Protein AF-A0A7Z1S9G0-F1 (afdb_monomer_lite)

pLDDT: mean 97.37, std 2.84, range [77.75, 98.81]

Organism: Staphylococcus haemolyticus (NCBI:txid1283)

Foldseek 3Di:
DQVPPAQFDPVLSVVLVVQLVVLL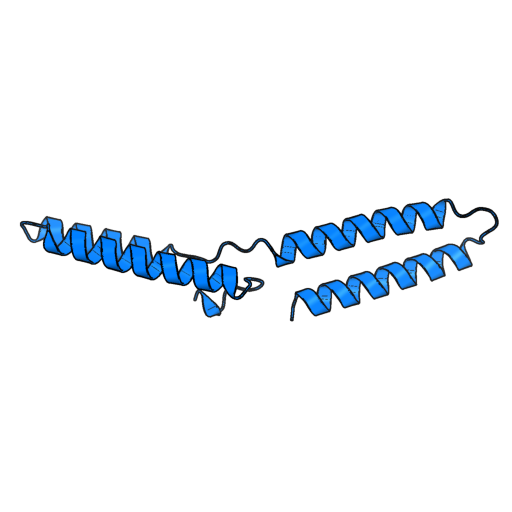VQLVVQLVPDPDDVSNVVSNVSSVVSNVPRYGDRDDLVVVLVVLVVVLVVVLVVLVVDPPDDPVRSVVVNVVSVVVSVVVNVVSRD

InterPro domains:
  IPR011439 Domain of unknown function DUF1542 [PF07564] (1-58)
  IPR011439 Domain of unknown function DUF1542 [PF07564] (60-110)

Secondary structure (DSSP, 8-state):
-GGG-TT--HHHHHHHHHHHHHHHHHHHHHHHH--SHHHHHHHHHHHHHHHHT------HHHHHHHHHHHHHHHHHHHHHT-TT--HHHHHHHHHHHHHHHHHHHHHHH-

Structure (mmCIF, N/CA/C/O backbone):
data_AF-A0A7Z1S9G0-F1
#
_entry.id   AF-A0A7Z1S9G0-F1
#
loop_
_atom_site.group_PDB
_atom_site.id
_atom_site.type_symbol
_atom_site.label_atom_id
_atom_site.label_alt_id
_atom_site.label_comp_id
_atom_site.label_asym_id
_atom_site.label_entity_id
_atom_site.label_seq_id
_atom_site.pdbx_PDB_ins_code
_atom_site.Cartn_x
_atom_site.Cartn_y
_atom_site.Cartn_z
_atom_site.occupancy
_atom_site.B_iso_or_equiv
_atom_site.auth_seq_id
_atom_site.auth_comp_id
_atom_site.auth_asym_id
_atom_site.auth_atom_id
_atom_site.pdbx_PDB_model_num
ATOM 1 N N . GLU A 1 1 ? -11.551 -8.245 9.022 1.00 83.25 1 GLU A N 1
ATOM 2 C CA . GLU A 1 1 ? -11.478 -7.398 7.810 1.00 83.25 1 GLU A CA 1
ATOM 3 C C . GLU A 1 1 ? -10.093 -6.795 7.596 1.00 83.25 1 GLU A C 1
ATOM 5 O O . GLU A 1 1 ? -9.553 -7.013 6.523 1.00 83.25 1 GLU A O 1
ATOM 10 N N . ILE A 1 2 ? -9.459 -6.169 8.602 1.00 94.12 2 ILE A N 1
ATOM 11 C CA . ILE A 1 2 ? -8.091 -5.606 8.484 1.00 94.12 2 ILE A CA 1
ATOM 12 C C . ILE A 1 2 ? -7.091 -6.562 7.802 1.00 94.12 2 ILE A C 1
ATOM 14 O O . ILE A 1 2 ? -6.431 -6.169 6.842 1.00 94.12 2 ILE A O 1
ATOM 18 N N . ASP A 1 3 ? -7.019 -7.826 8.233 1.00 93.44 3 ASP A N 1
ATOM 19 C CA . ASP A 1 3 ? -6.068 -8.807 7.679 1.00 93.44 3 ASP A CA 1
ATOM 20 C C . ASP A 1 3 ? -6.296 -9.149 6.205 1.00 93.44 3 ASP A C 1
ATOM 22 O O . ASP A 1 3 ? -5.355 -9.525 5.502 1.00 93.44 3 ASP A O 1
ATOM 26 N N . GLN A 1 4 ? -7.533 -8.981 5.741 1.00 93.88 4 GLN A N 1
ATOM 27 C CA . GLN A 1 4 ? -7.963 -9.266 4.377 1.00 93.88 4 GLN A CA 1
ATOM 28 C C . GLN A 1 4 ? -7.861 -8.043 3.462 1.00 93.88 4 GLN A C 1
ATOM 30 O O . GLN A 1 4 ? -8.222 -8.150 2.294 1.00 93.88 4 GLN A O 1
ATOM 35 N N . THR A 1 5 ? -7.375 -6.900 3.963 1.00 94.50 5 THR A N 1
ATOM 36 C CA . 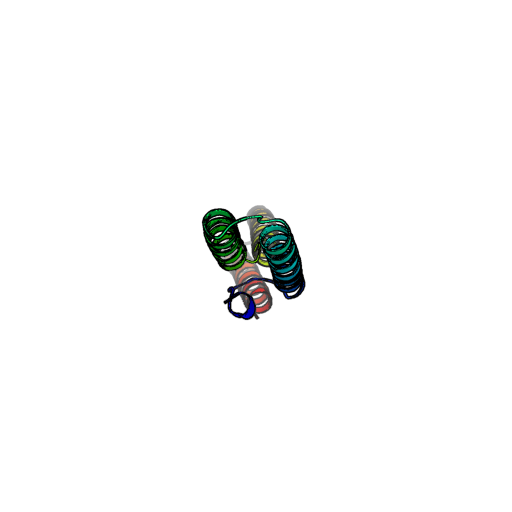THR A 1 5 ? -7.205 -5.689 3.152 1.00 94.50 5 THR A CA 1
ATOM 37 C C . THR A 1 5 ? -6.187 -5.966 2.044 1.00 94.50 5 THR A C 1
ATOM 39 O O . THR A 1 5 ? -5.010 -6.191 2.355 1.00 94.50 5 THR A O 1
ATOM 42 N N . PRO A 1 6 ? -6.607 -5.978 0.765 1.00 93.06 6 PRO A N 1
ATOM 43 C CA . PRO A 1 6 ? -5.706 -6.262 -0.342 1.00 93.06 6 PRO A CA 1
ATOM 44 C C . PRO A 1 6 ? -4.600 -5.215 -0.413 1.00 93.06 6 PRO A C 1
ATOM 46 O O . PRO A 1 6 ? -4.829 -4.043 -0.121 1.00 93.06 6 PRO A O 1
ATOM 49 N N . ASN A 1 7 ? -3.406 -5.642 -0.817 1.00 92.62 7 ASN A N 1
ATOM 50 C CA . ASN A 1 7 ? -2.224 -4.796 -1.007 1.00 92.62 7 ASN A CA 1
ATOM 51 C C . ASN A 1 7 ? -1.703 -4.054 0.239 1.00 92.62 7 ASN A C 1
ATOM 53 O O . ASN A 1 7 ? -0.663 -3.405 0.143 1.00 92.62 7 ASN A O 1
ATOM 57 N N . ALA A 1 8 ? -2.362 -4.168 1.395 1.00 96.00 8 ALA A N 1
ATOM 58 C CA . ALA A 1 8 ? -1.847 -3.632 2.646 1.00 96.00 8 ALA A CA 1
ATOM 59 C C . ALA A 1 8 ? -0.603 -4.417 3.077 1.00 96.00 8 ALA A C 1
ATOM 61 O O . ALA A 1 8 ? -0.636 -5.654 3.108 1.00 96.00 8 ALA A O 1
ATOM 62 N N . THR A 1 9 ? 0.468 -3.716 3.443 1.00 95.81 9 THR A N 1
ATOM 63 C CA . THR A 1 9 ? 1.628 -4.362 4.074 1.00 95.81 9 THR A CA 1
ATOM 64 C C . THR A 1 9 ? 1.308 -4.772 5.507 1.00 95.81 9 THR A C 1
ATOM 66 O O . THR A 1 9 ? 0.324 -4.323 6.105 1.00 95.81 9 THR A O 1
ATOM 69 N N . ASP A 1 10 ? 2.151 -5.623 6.086 1.00 96.06 10 ASP A N 1
ATOM 70 C CA . ASP A 1 10 ? 1.986 -6.040 7.476 1.00 96.06 10 ASP A CA 1
ATOM 71 C C . ASP A 1 10 ? 2.103 -4.854 8.441 1.00 96.06 10 ASP A C 1
ATOM 73 O O . ASP A 1 10 ? 1.350 -4.779 9.411 1.00 96.06 10 ASP A O 1
ATOM 77 N N . GLU A 1 11 ? 2.960 -3.876 8.145 1.00 96.88 11 GLU A N 1
ATOM 78 C CA . GLU A 1 11 ? 3.078 -2.637 8.917 1.00 96.88 11 GLU A CA 1
ATOM 79 C C . GLU A 1 11 ? 1.810 -1.779 8.822 1.00 96.88 11 GLU A C 1
ATOM 81 O O . GLU A 1 11 ? 1.338 -1.265 9.838 1.00 96.88 11 GLU A O 1
ATOM 86 N N . GLU A 1 12 ? 1.218 -1.645 7.631 1.00 97.94 12 GLU A N 1
ATOM 87 C CA . GLU A 1 12 ? -0.035 -0.902 7.432 1.00 97.94 12 GLU A CA 1
ATOM 88 C C . GLU A 1 12 ? -1.205 -1.580 8.171 1.00 97.94 12 GLU A C 1
ATOM 90 O O . GLU A 1 12 ? -2.030 -0.906 8.799 1.00 97.94 12 GLU A O 1
ATOM 95 N N . LYS A 1 13 ? -1.249 -2.920 8.168 1.00 97.56 13 LYS A N 1
ATOM 96 C CA . LYS A 1 13 ? -2.219 -3.709 8.944 1.00 97.56 13 LYS A CA 1
ATOM 97 C C . LYS A 1 13 ? -1.981 -3.586 10.447 1.00 97.56 13 LYS A C 1
ATOM 99 O O . LYS A 1 13 ? -2.941 -3.436 11.202 1.00 97.56 13 LYS A O 1
ATOM 104 N N . ALA A 1 14 ? -0.731 -3.643 10.899 1.00 98.19 14 ALA A N 1
ATOM 105 C CA . ALA A 1 14 ? -0.375 -3.499 12.308 1.00 98.19 14 ALA A CA 1
ATOM 106 C C . ALA A 1 14 ? -0.751 -2.110 12.839 1.00 98.19 14 ALA A C 1
ATOM 108 O O . ALA A 1 14 ? -1.339 -2.004 13.913 1.00 98.19 14 ALA A O 1
ATOM 109 N N . ALA A 1 15 ? -0.506 -1.057 12.055 1.00 98.38 15 ALA A N 1
ATOM 110 C CA . ALA A 1 15 ? -0.926 0.298 12.393 1.00 98.38 15 ALA A CA 1
ATOM 111 C C . ALA A 1 15 ? -2.456 0.418 12.513 1.00 98.38 15 ALA A C 1
ATOM 113 O O . ALA A 1 15 ? -2.953 1.080 13.423 1.00 98.38 15 ALA A O 1
ATOM 114 N N . ALA A 1 16 ? -3.221 -0.243 11.638 1.00 98.38 16 ALA A N 1
ATOM 115 C CA . ALA A 1 16 ? -4.677 -0.293 11.761 1.00 98.38 16 ALA A CA 1
ATOM 116 C C . ALA A 1 16 ? -5.129 -1.049 13.021 1.00 98.38 16 ALA A C 1
ATOM 118 O O . ALA A 1 16 ? -6.014 -0.577 13.726 1.00 98.38 16 ALA A O 1
ATOM 119 N N . LYS A 1 17 ? -4.500 -2.181 13.355 1.00 98.19 17 LYS A N 1
ATOM 120 C CA . LYS A 1 17 ? -4.807 -2.926 14.591 1.00 98.19 17 LYS A CA 1
ATOM 121 C C . LYS A 1 17 ? -4.535 -2.091 15.843 1.00 98.19 17 LYS A C 1
ATOM 123 O O . LYS A 1 17 ? -5.386 -2.043 16.721 1.00 98.19 17 LYS A O 1
ATOM 128 N N . ALA A 1 18 ? -3.426 -1.353 15.876 1.00 98.50 18 ALA A N 1
ATOM 129 C CA . ALA A 1 18 ? -3.134 -0.433 16.974 1.00 98.50 18 ALA A CA 1
ATOM 130 C C . ALA A 1 18 ? -4.227 0.644 17.130 1.00 98.50 18 ALA A C 1
ATOM 132 O O . ALA A 1 18 ? -4.684 0.907 18.239 1.00 98.50 18 ALA A O 1
ATOM 133 N N . LYS A 1 19 ? -4.730 1.201 16.019 1.00 98.44 19 LYS A N 1
ATOM 134 C CA . LYS A 1 19 ? -5.864 2.142 16.045 1.00 98.44 19 LYS A CA 1
ATOM 135 C C . LYS A 1 19 ? -7.164 1.503 16.545 1.00 98.44 19 LYS A C 1
ATOM 137 O O . LYS A 1 19 ? -7.955 2.182 17.194 1.00 98.44 19 LYS A O 1
ATOM 142 N N . VAL A 1 20 ? -7.399 0.216 16.271 1.00 98.44 20 VAL A N 1
ATOM 143 C CA . VAL A 1 20 ? -8.530 -0.520 16.864 1.00 98.44 20 VAL A CA 1
ATOM 144 C C . VAL A 1 20 ? -8.375 -0.599 18.381 1.00 98.44 20 VAL A C 1
ATOM 146 O O . VAL A 1 20 ? -9.328 -0.300 19.097 1.00 98.44 20 VAL A O 1
ATOM 149 N N . ASP A 1 21 ? -7.187 -0.938 18.883 1.00 98.56 21 ASP A N 1
ATOM 150 C CA . ASP A 1 21 ? -6.927 -1.023 20.326 1.00 98.56 21 ASP A CA 1
ATOM 151 C C . ASP A 1 21 ? -7.110 0.338 21.027 1.00 98.56 21 ASP A C 1
ATOM 153 O O . ASP A 1 21 ? -7.702 0.426 22.112 1.00 98.56 21 ASP A O 1
ATOM 157 N N . GLU A 1 22 ? -6.676 1.423 20.381 1.00 98.56 22 GLU A N 1
ATOM 158 C CA . GLU A 1 22 ? -6.918 2.799 20.828 1.00 98.56 22 GLU A CA 1
ATOM 159 C C . GLU A 1 22 ? -8.416 3.150 20.848 1.00 98.56 22 GLU A C 1
ATOM 161 O O . GLU A 1 22 ? -8.910 3.713 21.833 1.00 98.56 22 GLU A O 1
ATOM 166 N N . ALA A 1 23 ? -9.165 2.789 19.799 1.00 98.38 23 ALA A N 1
ATOM 167 C CA . ALA A 1 23 ? -10.607 3.021 19.717 1.00 98.38 23 ALA A CA 1
ATOM 168 C C . ALA A 1 23 ? -11.371 2.233 20.793 1.00 98.38 23 ALA A C 1
ATOM 170 O O . ALA A 1 23 ? -12.250 2.784 21.457 1.00 98.38 23 ALA A O 1
ATOM 171 N N . VAL A 1 24 ? -10.989 0.974 21.036 1.00 98.62 24 VAL A N 1
ATOM 172 C CA . VAL A 1 24 ? -11.530 0.139 22.122 1.00 98.62 24 VAL A CA 1
ATOM 173 C C . VAL A 1 24 ? -11.277 0.782 23.482 1.00 98.62 24 VAL A C 1
ATOM 175 O O . VAL A 1 24 ? -12.180 0.838 24.318 1.00 98.62 24 VAL A O 1
ATOM 178 N N . THR A 1 25 ? -10.060 1.272 23.715 1.00 98.75 25 THR A N 1
ATOM 179 C CA . THR A 1 25 ? -9.693 1.919 24.981 1.00 98.75 25 THR A CA 1
ATOM 180 C C . THR A 1 25 ? -10.499 3.200 25.192 1.00 98.75 25 THR A C 1
ATOM 182 O O . THR A 1 25 ? -11.087 3.398 26.254 1.00 98.75 25 THR A O 1
ATOM 185 N N . THR A 1 26 ? -10.603 4.032 24.156 1.00 98.50 26 THR A N 1
ATOM 186 C CA . THR A 1 26 ? -11.413 5.259 24.169 1.00 98.50 26 THR A CA 1
ATOM 187 C C . THR A 1 26 ? -12.885 4.966 24.454 1.00 98.50 26 THR A C 1
ATOM 189 O O . THR A 1 26 ? -13.489 5.619 25.304 1.00 98.50 26 THR A O 1
ATOM 192 N N . ALA A 1 27 ? -13.457 3.956 23.793 1.00 98.69 27 ALA A N 1
ATOM 193 C CA . ALA A 1 27 ? -14.848 3.558 23.978 1.00 98.69 27 ALA A CA 1
ATOM 194 C C . ALA A 1 27 ? -15.134 3.095 25.414 1.00 98.69 27 ALA A C 1
ATOM 196 O O . ALA A 1 27 ? -16.120 3.526 26.009 1.00 98.69 27 ALA A O 1
ATOM 197 N N . LYS A 1 28 ? -14.256 2.264 25.995 1.00 98.69 28 LYS A N 1
ATOM 198 C CA . LYS A 1 28 ? -14.372 1.814 27.393 1.00 98.69 28 LYS A CA 1
ATOM 199 C C . LYS A 1 28 ? -14.330 2.990 28.364 1.00 98.69 28 LYS A C 1
ATOM 201 O O . LYS A 1 28 ? -15.226 3.121 29.186 1.00 98.69 28 LYS A O 1
ATOM 206 N N . ASN A 1 29 ? -13.365 3.892 28.193 1.00 98.75 29 ASN A N 1
ATOM 207 C CA . ASN A 1 29 ? -13.253 5.084 29.034 1.00 98.75 29 ASN A CA 1
ATOM 208 C C . ASN A 1 29 ? -14.505 5.973 28.948 1.00 98.75 29 ASN A C 1
ATOM 210 O O . ASN A 1 29 ? -14.953 6.502 29.961 1.00 98.75 29 ASN A O 1
ATOM 214 N N . ALA A 1 30 ? -15.085 6.138 27.754 1.00 98.69 30 ALA A N 1
ATOM 215 C CA . ALA A 1 30 ? -16.312 6.910 27.573 1.00 98.69 30 ALA A CA 1
ATOM 216 C C . ALA A 1 30 ? -17.527 6.248 28.246 1.00 98.69 30 ALA A C 1
ATOM 218 O O . ALA A 1 30 ? -18.363 6.944 28.821 1.00 98.69 30 ALA A O 1
ATOM 219 N N . ILE A 1 31 ? -17.611 4.914 28.205 1.00 98.69 31 ILE A N 1
ATOM 220 C CA . ILE A 1 31 ? -18.645 4.146 28.910 1.00 98.69 31 ILE A CA 1
ATOM 221 C C . ILE A 1 31 ? -18.482 4.297 30.427 1.00 98.69 31 ILE A C 1
ATOM 223 O O . ILE A 1 31 ? -19.463 4.587 31.106 1.00 98.69 31 ILE A O 1
ATOM 227 N N . ASP A 1 32 ? -17.260 4.173 30.948 1.00 98.75 32 ASP A N 1
ATOM 228 C CA . ASP A 1 32 ? -16.972 4.289 32.385 1.00 98.75 32 ASP A CA 1
ATOM 229 C C . ASP A 1 32 ? -17.285 5.691 32.939 1.00 98.75 32 ASP A C 1
ATOM 231 O O . ASP A 1 32 ? -17.657 5.841 34.103 1.00 98.75 32 ASP A O 1
ATOM 235 N N . GLN A 1 33 ? -17.152 6.731 32.110 1.00 98.62 33 GLN A N 1
ATOM 236 C CA . GLN A 1 33 ? -17.469 8.117 32.474 1.00 98.62 33 GLN A CA 1
ATOM 237 C C . GLN A 1 33 ? -18.960 8.462 32.361 1.00 98.62 33 GLN A C 1
ATOM 239 O O . GLN A 1 33 ? -19.392 9.496 32.880 1.00 98.62 33 GLN A O 1
ATOM 244 N N . ALA A 1 34 ? -19.759 7.645 31.673 1.00 98.62 34 ALA A N 1
ATOM 245 C CA . ALA A 1 34 ? -21.175 7.921 31.495 1.00 98.62 34 ALA A CA 1
ATOM 246 C C . ALA A 1 34 ? -21.932 7.794 32.829 1.00 98.62 34 ALA A C 1
ATOM 248 O O . ALA A 1 34 ? -21.877 6.780 33.515 1.00 98.62 34 ALA A O 1
ATOM 249 N N . THR A 1 35 ? -22.692 8.829 33.192 1.00 98.56 35 THR A N 1
ATOM 250 C CA . THR A 1 35 ? -23.403 8.903 34.485 1.00 98.56 35 THR A CA 1
ATOM 251 C C . THR A 1 35 ? -24.848 8.407 34.426 1.00 98.56 35 THR A C 1
ATOM 253 O O . THR A 1 35 ? -25.548 8.399 35.438 1.00 98.56 35 THR A O 1
ATOM 256 N N . ASN A 1 36 ? -25.326 8.032 33.238 1.00 98.69 36 ASN A N 1
ATOM 257 C CA . ASN A 1 36 ? -26.683 7.554 33.006 1.00 98.69 36 ASN A CA 1
ATOM 258 C C . ASN A 1 36 ? -26.751 6.644 31.770 1.00 98.69 36 ASN A C 1
ATOM 260 O O . ASN A 1 36 ? -25.830 6.601 30.954 1.00 98.69 36 ASN A O 1
ATOM 264 N N . ASN A 1 37 ? -27.886 5.964 31.616 1.00 98.56 37 ASN A N 1
ATOM 265 C CA . ASN A 1 37 ? -28.097 4.978 30.556 1.00 98.56 37 ASN A CA 1
ATOM 266 C C . ASN A 1 37 ? -27.961 5.568 29.143 1.00 98.56 37 ASN A C 1
ATOM 268 O O . ASN A 1 37 ? -27.326 4.957 28.292 1.00 98.56 37 ASN A O 1
ATOM 272 N N . ALA A 1 38 ? -28.487 6.773 28.899 1.00 98.69 38 ALA A N 1
ATOM 273 C CA . ALA A 1 38 ? -28.400 7.403 27.579 1.00 98.69 38 ALA A CA 1
ATOM 274 C C . ALA A 1 38 ? -26.946 7.722 27.183 1.00 98.69 38 ALA A C 1
ATOM 276 O O . ALA A 1 38 ? -26.562 7.571 26.021 1.00 98.69 38 ALA A O 1
ATOM 277 N N . GLY A 1 39 ? -26.120 8.127 28.154 1.00 98.69 39 GLY A N 1
ATOM 278 C CA . GLY A 1 39 ? -24.684 8.319 27.963 1.00 98.69 39 GLY A CA 1
ATOM 279 C C . GLY A 1 39 ? -23.966 7.012 27.627 1.00 98.69 39 GLY A C 1
ATOM 280 O O . GLY A 1 39 ? -23.165 6.989 26.695 1.00 98.69 39 GLY A O 1
ATOM 281 N N . VAL A 1 40 ? -24.301 5.918 28.322 1.00 98.75 40 VAL A N 1
ATOM 282 C CA . VAL A 1 40 ? -23.748 4.579 28.045 1.00 98.75 40 VAL A CA 1
ATOM 283 C C . VAL A 1 40 ? -24.105 4.126 26.627 1.00 98.75 40 VAL A C 1
ATOM 285 O O . VAL A 1 40 ? -23.222 3.695 25.887 1.00 98.75 40 VAL A O 1
ATOM 288 N N . ASP A 1 41 ? -25.367 4.270 26.216 1.00 98.75 41 ASP A N 1
ATOM 289 C CA . ASP A 1 41 ? -25.825 3.885 24.874 1.00 98.75 41 ASP A CA 1
ATOM 290 C C . ASP A 1 41 ? -25.132 4.700 23.772 1.00 98.75 41 ASP A C 1
ATOM 292 O O . ASP A 1 41 ? -24.720 4.153 22.743 1.00 98.75 41 ASP A O 1
ATOM 296 N N . THR A 1 42 ? -24.937 5.999 24.009 1.00 98.69 42 THR A N 1
ATOM 297 C CA . THR A 1 42 ? -24.214 6.887 23.088 1.00 98.69 42 THR A CA 1
ATOM 298 C C . THR A 1 42 ? -22.740 6.494 22.984 1.00 98.69 42 THR A C 1
ATOM 300 O O . THR A 1 42 ? -22.224 6.325 21.880 1.00 98.69 42 THR A O 1
ATOM 303 N N . ALA A 1 43 ? -22.059 6.298 24.118 1.00 98.69 43 ALA A N 1
ATOM 304 C CA . ALA A 1 43 ? -20.651 5.906 24.153 1.00 98.69 43 ALA A CA 1
ATOM 305 C C . ALA A 1 43 ? -20.422 4.542 23.488 1.00 98.69 43 ALA A C 1
ATOM 307 O O . ALA A 1 43 ? -19.478 4.378 22.716 1.00 98.69 43 ALA A O 1
ATOM 308 N N . LYS A 1 44 ? -21.328 3.585 23.724 1.00 98.62 44 LYS A N 1
ATOM 309 C CA . LYS A 1 44 ? -21.327 2.282 23.056 1.00 98.62 44 LYS A CA 1
ATOM 310 C C . LYS A 1 44 ? -21.455 2.430 21.542 1.00 98.62 44 LYS A C 1
ATOM 312 O O . LYS A 1 44 ? -20.657 1.839 20.822 1.00 98.62 44 LYS A O 1
ATOM 317 N N . THR A 1 45 ? -22.436 3.200 21.072 1.00 98.81 45 THR A N 1
ATOM 318 C CA . THR A 1 45 ? -22.682 3.402 19.633 1.00 98.81 45 THR A CA 1
ATOM 319 C C . THR A 1 45 ? -21.462 4.030 18.965 1.00 98.81 45 THR A C 1
ATOM 321 O O . THR A 1 45 ? -20.892 3.440 18.053 1.00 98.81 45 THR A O 1
ATOM 324 N N . ASN A 1 46 ? -20.968 5.143 19.511 1.00 98.44 46 ASN A N 1
ATOM 325 C CA . ASN A 1 46 ? -19.785 5.826 18.989 1.00 98.44 46 ASN A CA 1
ATOM 326 C C . ASN A 1 46 ? -18.536 4.933 19.007 1.00 98.44 46 ASN A C 1
ATOM 328 O O . ASN A 1 46 ? -17.722 4.986 18.086 1.00 98.44 46 ASN A O 1
ATOM 332 N N . GLY A 1 47 ? -18.365 4.123 20.056 1.00 98.62 47 GLY A N 1
ATOM 333 C CA . GLY A 1 47 ? -17.255 3.184 20.177 1.00 98.62 47 GLY A CA 1
ATOM 334 C C . GLY A 1 47 ? -17.289 2.096 19.108 1.00 98.62 47 GLY A C 1
ATOM 335 O O . GLY A 1 47 ? -16.280 1.856 18.449 1.00 98.62 47 GLY A O 1
ATOM 336 N N . VAL A 1 48 ? -18.455 1.475 18.904 1.00 98.62 48 VAL A N 1
ATOM 337 C CA . VAL A 1 48 ? -18.667 0.472 17.850 1.00 98.62 48 VAL A CA 1
ATOM 338 C C . VAL A 1 48 ? -18.413 1.078 16.472 1.00 98.62 48 VAL A C 1
ATOM 340 O O . VAL A 1 48 ? -17.661 0.498 15.691 1.00 98.62 48 VAL A O 1
ATOM 343 N N . ASP A 1 49 ? -18.961 2.261 16.196 1.00 98.50 49 ASP A N 1
ATOM 344 C CA . ASP A 1 49 ? -18.759 2.949 14.919 1.00 98.50 49 ASP A CA 1
ATOM 345 C C . ASP A 1 49 ? -17.280 3.282 14.690 1.00 98.50 49 ASP A C 1
ATOM 347 O O . ASP A 1 49 ? -16.744 3.045 13.610 1.00 98.50 49 ASP A O 1
ATOM 351 N N . SER A 1 50 ? -16.588 3.777 15.720 1.00 98.19 50 SER A N 1
ATOM 352 C CA . SER A 1 50 ? -15.159 4.102 15.638 1.00 98.19 50 SER A CA 1
ATOM 353 C C . SER A 1 50 ? -14.320 2.870 15.315 1.00 98.19 50 SER A C 1
ATOM 355 O O . SER A 1 50 ? -13.465 2.946 14.440 1.00 98.19 50 SER A O 1
ATOM 357 N N . ILE A 1 51 ? -14.585 1.737 15.975 1.00 98.06 51 ILE A N 1
ATOM 358 C CA . ILE A 1 51 ? -13.884 0.466 15.740 1.00 98.06 51 ILE A CA 1
ATOM 359 C C . ILE A 1 51 ? -14.141 -0.045 14.318 1.00 98.06 51 ILE A C 1
ATOM 361 O O . ILE A 1 51 ? -13.194 -0.406 13.623 1.00 98.06 51 ILE A O 1
ATOM 365 N N . ASN A 1 52 ? -15.401 -0.040 13.871 1.00 97.12 52 ASN A N 1
ATOM 366 C CA . ASN A 1 52 ? -15.790 -0.532 12.545 1.00 97.12 52 ASN A CA 1
ATOM 367 C C . ASN A 1 52 ? -15.213 0.313 11.401 1.00 97.12 52 ASN A C 1
ATOM 369 O O . ASN A 1 52 ? -15.003 -0.193 10.303 1.00 97.12 52 ASN A O 1
ATOM 373 N N . ASN A 1 53 ? -14.951 1.595 11.652 1.00 96.81 53 ASN A N 1
ATOM 374 C CA . ASN A 1 53 ? -14.397 2.505 10.654 1.00 96.81 53 ASN A CA 1
ATOM 375 C C . ASN A 1 53 ? -12.865 2.427 10.532 1.00 96.81 53 ASN A C 1
ATOM 377 O O . ASN A 1 53 ? -12.295 3.071 9.648 1.00 96.81 53 ASN A O 1
ATOM 381 N N . VAL A 1 54 ? -12.172 1.672 11.393 1.00 97.69 54 VAL A N 1
ATOM 382 C CA . VAL A 1 54 ? -10.715 1.525 11.289 1.00 97.69 54 VAL A CA 1
ATOM 383 C C . VAL A 1 54 ? -10.355 0.602 10.132 1.00 97.69 54 VAL A C 1
ATOM 385 O O . VAL A 1 54 ? -10.725 -0.566 10.121 1.00 97.69 54 VAL A O 1
ATOM 388 N N . GLN A 1 55 ? -9.546 1.112 9.202 1.00 96.75 55 GLN A N 1
ATOM 389 C CA . GLN A 1 55 ? -9.019 0.358 8.065 1.00 96.75 55 GLN A CA 1
ATOM 390 C C . GLN A 1 55 ? -7.523 0.641 7.853 1.00 96.75 55 GLN A C 1
ATOM 392 O O . GLN A 1 55 ? -7.044 1.724 8.217 1.00 96.75 55 GLN A O 1
ATOM 397 N N . PRO A 1 56 ? -6.761 -0.290 7.244 1.00 97.50 56 PRO A N 1
ATOM 398 C CA . PRO A 1 56 ? -5.392 -0.023 6.819 1.00 97.50 56 PRO A CA 1
ATOM 399 C C . PRO A 1 56 ? -5.324 1.0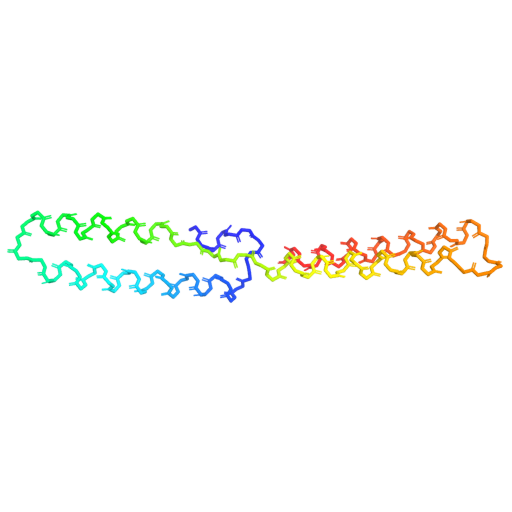98 5.790 1.00 97.50 56 PRO A C 1
ATOM 401 O O . PRO A 1 56 ? -6.176 1.229 4.913 1.00 97.50 56 PRO A O 1
ATOM 404 N N . THR A 1 57 ? -4.275 1.905 5.889 1.00 96.56 57 THR A N 1
ATOM 405 C CA . THR A 1 57 ? -3.950 2.918 4.884 1.00 96.56 57 THR A CA 1
ATOM 406 C C . THR A 1 57 ? -2.973 2.298 3.895 1.00 96.56 57 THR A C 1
ATOM 408 O O . THR A 1 57 ? -1.800 2.160 4.217 1.00 96.56 57 THR A O 1
ATOM 411 N N . VAL A 1 58 ? -3.472 1.883 2.730 1.00 96.00 58 VAL A N 1
ATOM 412 C CA . VAL A 1 58 ? -2.693 1.151 1.719 1.00 96.00 58 VAL A CA 1
ATOM 413 C C . VAL A 1 58 ? -1.969 2.124 0.802 1.00 96.00 58 VAL A C 1
ATOM 415 O O . VAL A 1 58 ? -2.604 2.815 0.008 1.00 96.00 58 VAL A O 1
ATOM 418 N N . VAL A 1 59 ? -0.646 2.195 0.916 1.00 96.31 59 VAL A N 1
ATOM 419 C CA . VAL A 1 59 ? 0.163 3.182 0.187 1.00 96.31 59 VAL A CA 1
ATOM 420 C C . VAL A 1 59 ? 1.438 2.560 -0.372 1.00 96.31 59 VAL A C 1
ATOM 422 O O . VAL A 1 59 ? 1.792 2.809 -1.524 1.00 96.31 59 VAL A O 1
ATOM 425 N N . LYS A 1 60 ? 2.130 1.718 0.401 1.00 97.00 60 LYS A N 1
ATOM 426 C CA . LYS A 1 60 ? 3.506 1.308 0.082 1.00 97.00 60 LYS A CA 1
ATOM 427 C C . LYS A 1 60 ? 3.633 0.521 -1.222 1.00 97.00 60 LYS A C 1
ATOM 429 O O . LYS A 1 60 ? 4.516 0.820 -2.028 1.00 97.00 60 LYS A O 1
ATOM 434 N N . LYS A 1 61 ? 2.752 -0.456 -1.458 1.00 95.88 61 LYS A N 1
ATOM 435 C CA . LYS A 1 61 ? 2.774 -1.250 -2.700 1.00 95.88 61 LYS A CA 1
ATOM 436 C C . LYS A 1 61 ? 2.437 -0.397 -3.932 1.00 95.88 61 LYS A C 1
ATOM 438 O O . LYS A 1 61 ? 3.078 -0.548 -4.969 1.00 95.88 61 LYS A O 1
ATOM 443 N N . GLU A 1 62 ? 1.500 0.544 -3.817 1.00 95.12 62 GLU A N 1
ATOM 444 C CA . GLU A 1 62 ? 1.111 1.437 -4.921 1.00 95.12 62 GLU A CA 1
ATOM 445 C C . GLU A 1 62 ? 2.206 2.459 -5.269 1.00 95.12 62 GLU A C 1
ATOM 447 O O . GLU A 1 62 ? 2.513 2.676 -6.447 1.00 95.12 62 GLU A O 1
ATOM 452 N N . GLU A 1 63 ? 2.875 3.026 -4.260 1.00 97.06 63 GLU A N 1
ATOM 453 C CA . GLU A 1 63 ? 4.058 3.875 -4.458 1.00 97.06 63 GLU A CA 1
ATOM 454 C C . GLU A 1 63 ? 5.169 3.116 -5.202 1.00 97.06 63 GLU A C 1
ATOM 456 O O . GLU A 1 63 ? 5.753 3.637 -6.158 1.00 97.06 63 GLU A O 1
ATOM 461 N N . ALA A 1 64 ? 5.431 1.865 -4.811 1.00 97.94 64 ALA A N 1
ATOM 462 C CA . ALA A 1 64 ? 6.446 1.029 -5.446 1.00 97.94 64 ALA A CA 1
ATOM 463 C C . ALA A 1 64 ? 6.122 0.736 -6.922 1.00 97.94 64 ALA A C 1
ATOM 465 O O . ALA A 1 64 ? 6.990 0.892 -7.787 1.00 97.94 64 ALA A O 1
ATOM 466 N N . LYS A 1 65 ? 4.868 0.381 -7.237 1.00 96.75 65 LYS A N 1
ATOM 467 C CA . LYS A 1 65 ? 4.414 0.168 -8.625 1.00 96.75 65 LYS A CA 1
ATOM 468 C C . LYS A 1 65 ? 4.593 1.425 -9.473 1.00 96.75 65 LYS A C 1
ATOM 470 O O . LYS A 1 65 ? 5.144 1.350 -10.572 1.00 96.75 65 LYS A O 1
ATOM 475 N N . THR A 1 66 ? 4.199 2.579 -8.939 1.00 97.69 66 THR A N 1
ATOM 476 C CA . THR A 1 66 ? 4.330 3.876 -9.618 1.00 97.69 66 THR A CA 1
ATOM 477 C C . THR A 1 66 ? 5.796 4.220 -9.902 1.00 97.69 66 THR A C 1
ATOM 479 O O . THR A 1 66 ? 6.139 4.689 -10.990 1.00 97.69 66 THR A O 1
ATOM 482 N N . ALA A 1 67 ? 6.695 3.965 -8.947 1.00 98.44 67 ALA A N 1
ATOM 483 C CA . ALA A 1 67 ? 8.127 4.188 -9.132 1.00 98.44 67 ALA A CA 1
ATOM 484 C C . ALA A 1 67 ? 8.710 3.305 -10.252 1.00 98.44 67 ALA A C 1
ATOM 486 O O . ALA A 1 67 ? 9.459 3.801 -11.098 1.00 98.44 67 ALA A O 1
ATOM 487 N N . ILE A 1 68 ? 8.318 2.027 -10.305 1.00 98.56 68 ILE A N 1
ATOM 488 C CA . ILE A 1 68 ? 8.741 1.085 -11.352 1.00 98.56 68 ILE A CA 1
ATOM 489 C C . ILE A 1 68 ? 8.252 1.531 -12.732 1.00 98.56 68 ILE A C 1
ATOM 491 O O . ILE A 1 68 ? 9.031 1.543 -13.685 1.00 98.56 68 ILE A O 1
ATOM 495 N N . GLU A 1 69 ? 6.989 1.940 -12.857 1.00 98.50 69 GLU A N 1
ATOM 496 C CA . GLU A 1 69 ? 6.439 2.436 -14.124 1.00 98.50 69 GLU A CA 1
ATOM 497 C C . GLU A 1 69 ? 7.171 3.683 -14.624 1.00 98.50 69 GLU A C 1
ATOM 499 O O . GLU A 1 69 ? 7.486 3.798 -15.811 1.00 98.50 69 GLU A O 1
ATOM 504 N N . ASN A 1 70 ? 7.487 4.608 -13.717 1.00 98.56 70 ASN A N 1
ATOM 505 C CA . ASN A 1 70 ? 8.242 5.807 -14.054 1.00 98.56 70 ASN A CA 1
ATOM 506 C C . ASN A 1 70 ? 9.661 5.477 -14.527 1.00 98.56 70 ASN A C 1
ATOM 508 O O . ASN A 1 70 ? 10.094 6.005 -15.554 1.00 98.56 70 ASN A O 1
ATOM 512 N N . ALA A 1 71 ? 10.357 4.573 -13.833 1.00 98.62 71 ALA A N 1
ATOM 513 C CA . ALA A 1 71 ? 11.680 4.106 -14.239 1.00 98.62 71 ALA A CA 1
ATOM 514 C C . ALA A 1 71 ? 11.642 3.410 -15.610 1.00 98.62 71 ALA A C 1
ATOM 516 O O . ALA A 1 71 ? 12.476 3.682 -16.474 1.00 98.62 71 ALA A O 1
ATOM 517 N N . ALA A 1 72 ? 10.635 2.571 -15.854 1.00 98.62 72 ALA A N 1
ATOM 518 C CA . ALA A 1 72 ? 10.452 1.893 -17.131 1.00 98.62 72 ALA A CA 1
ATOM 519 C C . ALA A 1 72 ? 10.174 2.871 -18.275 1.00 98.62 72 ALA A C 1
ATOM 521 O O . ALA A 1 72 ? 10.767 2.757 -19.347 1.00 98.62 72 ALA A O 1
ATOM 522 N N . ARG A 1 73 ? 9.314 3.869 -18.050 1.00 98.75 73 ARG A N 1
ATOM 523 C CA . ARG A 1 73 ? 9.027 4.923 -19.029 1.00 98.75 73 ARG A CA 1
ATOM 524 C C . ARG A 1 73 ? 10.285 5.710 -19.393 1.00 98.75 73 ARG A C 1
ATOM 526 O O . ARG A 1 73 ? 10.537 5.910 -20.580 1.00 98.75 73 ARG A O 1
ATOM 533 N N . ALA A 1 74 ? 11.082 6.103 -18.399 1.00 98.75 74 ALA A N 1
ATOM 534 C CA . ALA A 1 74 ? 12.367 6.755 -18.636 1.00 98.75 74 ALA A CA 1
ATOM 535 C C . ALA A 1 74 ? 13.297 5.853 -19.461 1.00 98.75 74 ALA A C 1
ATOM 537 O O . ALA A 1 74 ? 13.832 6.283 -20.482 1.00 98.75 74 ALA A O 1
ATOM 538 N N . LYS A 1 75 ? 13.399 4.567 -19.099 1.00 98.62 75 LYS A N 1
ATOM 539 C CA . LYS A 1 75 ? 14.268 3.632 -19.815 1.00 98.62 75 LYS A CA 1
ATOM 540 C C . LYS A 1 75 ? 13.848 3.411 -21.267 1.00 98.62 75 LYS A C 1
ATOM 542 O O . LYS A 1 75 ? 14.694 3.341 -22.153 1.00 98.62 75 LYS A O 1
ATOM 547 N N . LYS A 1 76 ? 12.545 3.324 -21.534 1.00 98.62 76 LYS A N 1
ATOM 548 C CA . LYS A 1 76 ? 12.016 3.204 -22.899 1.00 98.62 76 LYS A CA 1
ATOM 549 C C . LYS A 1 76 ? 12.312 4.441 -23.745 1.00 98.62 76 LYS A C 1
ATOM 551 O O . LYS A 1 76 ? 12.629 4.282 -24.919 1.00 98.62 76 LYS A O 1
ATOM 556 N N . ALA A 1 77 ? 12.259 5.636 -23.154 1.00 98.62 77 ALA A N 1
ATOM 557 C CA . ALA A 1 77 ? 12.628 6.870 -23.842 1.00 98.62 77 ALA A CA 1
ATOM 558 C C . ALA A 1 77 ? 14.125 6.905 -24.207 1.00 98.62 77 ALA A C 1
ATOM 560 O O . ALA A 1 77 ? 14.475 7.326 -25.306 1.00 98.62 77 ALA A O 1
ATOM 561 N N . GLU A 1 78 ? 15.009 6.403 -23.336 1.00 98.62 78 GLU A N 1
ATOM 562 C CA . GLU A 1 78 ? 16.433 6.225 -23.669 1.00 98.62 78 GLU A CA 1
ATOM 563 C C . GLU A 1 78 ? 16.634 5.227 -24.822 1.00 98.62 78 GLU A C 1
ATOM 565 O O . GLU A 1 78 ? 17.432 5.469 -25.729 1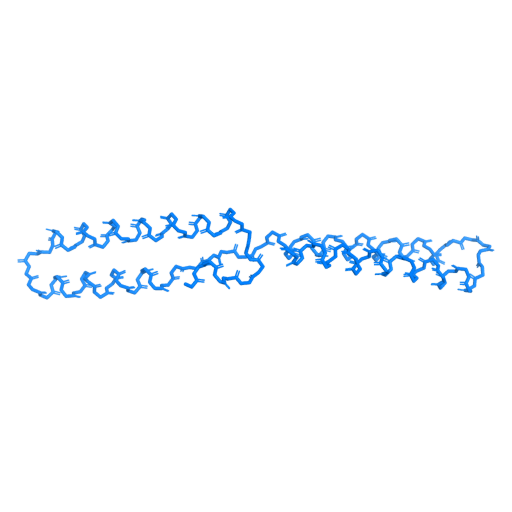.00 98.62 78 GLU A O 1
ATOM 570 N N . ILE A 1 79 ? 15.891 4.112 -24.817 1.00 98.56 79 ILE A N 1
ATOM 571 C CA . ILE A 1 79 ? 15.929 3.116 -25.901 1.00 98.56 79 ILE A CA 1
ATOM 572 C C . ILE A 1 79 ? 15.504 3.757 -27.230 1.00 98.56 79 ILE A C 1
ATOM 574 O O . ILE A 1 79 ? 16.162 3.558 -28.250 1.00 98.56 79 ILE A O 1
ATOM 578 N N . ASP A 1 80 ? 14.453 4.581 -27.225 1.00 98.25 80 ASP A N 1
ATOM 579 C CA . ASP A 1 80 ? 13.997 5.299 -28.423 1.00 98.25 80 ASP A CA 1
ATOM 580 C C . ASP A 1 80 ? 15.065 6.207 -29.022 1.00 98.25 80 ASP A C 1
ATOM 582 O O . ASP A 1 80 ? 15.218 6.281 -30.245 1.00 98.25 80 ASP A O 1
ATOM 586 N N . GLN A 1 81 ? 15.837 6.852 -28.154 1.00 98.31 81 GLN A N 1
ATOM 587 C CA . GLN A 1 81 ? 16.903 7.771 -28.530 1.00 98.31 81 GLN A CA 1
ATOM 588 C C . GLN A 1 81 ? 18.232 7.066 -28.826 1.00 98.31 81 GLN A C 1
ATOM 590 O O . GLN A 1 81 ? 19.212 7.739 -29.138 1.00 98.31 81 GLN A O 1
ATOM 595 N N . THR A 1 82 ? 18.288 5.731 -28.757 1.00 98.31 82 THR A N 1
ATOM 596 C CA . THR A 1 82 ? 19.524 4.986 -29.018 1.00 98.31 82 THR A CA 1
ATOM 597 C C . THR A 1 82 ? 19.927 5.149 -30.491 1.00 98.31 82 THR A C 1
ATOM 599 O O . THR A 1 82 ? 19.181 4.714 -31.380 1.00 98.31 82 THR A O 1
ATOM 602 N N . PRO A 1 83 ? 21.077 5.791 -30.780 1.00 97.81 83 PRO A N 1
ATOM 603 C CA . PRO A 1 83 ? 21.519 6.032 -32.146 1.00 97.81 83 PRO A CA 1
ATOM 604 C C . PRO A 1 83 ? 21.960 4.725 -32.806 1.00 97.81 83 PRO A C 1
ATOM 606 O O . PRO A 1 83 ? 22.489 3.836 -32.143 1.00 97.81 83 PRO A O 1
ATOM 609 N N . ASN A 1 84 ? 21.776 4.633 -34.124 1.00 96.56 84 ASN A N 1
ATOM 610 C CA . ASN A 1 84 ? 22.159 3.483 -34.956 1.00 96.56 84 ASN A CA 1
ATOM 611 C C . ASN A 1 84 ? 21.467 2.146 -34.617 1.00 96.56 84 ASN A C 1
ATOM 613 O O . ASN A 1 84 ? 21.765 1.153 -35.273 1.00 96.56 84 ASN A O 1
ATOM 617 N N . ALA A 1 85 ? 20.553 2.110 -33.641 1.00 97.69 85 ALA A N 1
ATOM 618 C CA . ALA A 1 85 ? 19.703 0.952 -33.383 1.00 97.69 85 ALA A CA 1
ATOM 619 C C . ALA A 1 85 ? 18.528 0.921 -34.365 1.00 97.69 85 ALA A C 1
ATOM 621 O O . ALA A 1 85 ? 17.880 1.946 -34.606 1.00 97.69 85 ALA A O 1
ATOM 622 N N . THR A 1 86 ? 18.250 -0.267 -34.889 1.00 98.44 86 THR A N 1
ATOM 623 C CA . THR A 1 86 ? 17.072 -0.555 -35.711 1.00 98.44 86 THR A CA 1
ATOM 624 C C . THR A 1 86 ? 15.791 -0.503 -34.880 1.00 98.44 86 THR A C 1
ATOM 626 O O . THR A 1 86 ? 15.814 -0.613 -33.648 1.00 98.44 86 THR A O 1
ATOM 629 N N . ASP A 1 87 ? 14.649 -0.348 -35.548 1.00 98.06 87 ASP A N 1
ATOM 630 C CA . ASP A 1 87 ? 13.354 -0.347 -34.869 1.00 98.06 87 ASP A CA 1
ATOM 631 C C . ASP A 1 87 ? 13.076 -1.707 -34.212 1.00 98.06 87 ASP A C 1
ATOM 633 O O . ASP A 1 87 ? 12.575 -1.759 -33.088 1.00 98.06 87 ASP A O 1
ATOM 637 N N . GLU A 1 88 ? 13.490 -2.807 -34.844 1.00 98.31 88 GLU A N 1
ATOM 638 C CA . GLU A 1 88 ? 13.382 -4.161 -34.300 1.00 98.31 88 GLU A CA 1
ATOM 639 C C . GLU A 1 88 ? 14.181 -4.327 -33.000 1.00 98.31 88 GLU A C 1
ATOM 641 O O . GLU A 1 88 ? 13.665 -4.870 -32.019 1.00 98.31 88 GLU A O 1
ATOM 646 N N . GLU A 1 89 ? 15.418 -3.823 -32.952 1.00 98.56 89 GLU A N 1
ATOM 647 C CA . GLU A 1 89 ? 16.245 -3.856 -31.739 1.00 98.56 89 GLU A CA 1
ATOM 648 C C . GLU A 1 89 ? 15.619 -3.030 -30.609 1.00 98.56 89 GLU A C 1
ATOM 650 O O . GLU A 1 89 ? 15.587 -3.475 -29.456 1.00 98.56 89 GLU A O 1
ATOM 655 N N . LYS A 1 90 ? 15.062 -1.854 -30.92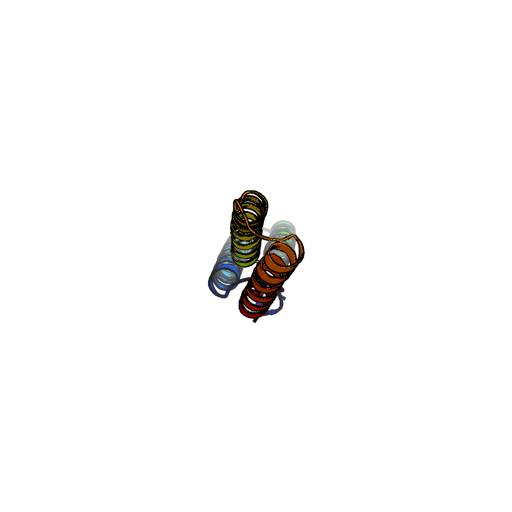7 1.00 98.25 90 LYS A N 1
ATOM 656 C CA . LYS A 1 90 ? 14.371 -1.001 -29.949 1.00 98.25 90 LYS A CA 1
ATOM 657 C C . LYS A 1 90 ? 13.106 -1.662 -29.417 1.00 98.25 90 LYS A C 1
ATOM 659 O O . LYS A 1 90 ? 12.884 -1.662 -28.206 1.00 98.25 90 LYS A O 1
ATOM 664 N N . VAL A 1 91 ? 12.289 -2.254 -30.288 1.00 98.56 91 VAL A N 1
ATOM 665 C CA . VAL A 1 91 ? 11.081 -2.992 -29.892 1.00 98.56 91 VAL A CA 1
ATOM 666 C C . VAL A 1 91 ? 11.448 -4.165 -28.985 1.00 98.56 91 VAL A C 1
ATOM 668 O O . VAL A 1 91 ? 10.862 -4.304 -27.910 1.00 98.56 91 VAL A O 1
ATOM 671 N N . ALA A 1 92 ? 12.461 -4.956 -29.350 1.00 98.62 92 ALA A N 1
ATOM 672 C CA . ALA A 1 92 ? 12.926 -6.075 -28.535 1.00 98.62 92 ALA A CA 1
ATOM 673 C C . ALA A 1 92 ? 13.444 -5.619 -27.158 1.00 98.62 92 ALA A C 1
ATOM 675 O O . ALA A 1 92 ? 13.149 -6.246 -26.139 1.00 98.62 92 ALA A O 1
ATOM 676 N N . ALA A 1 93 ? 14.180 -4.507 -27.098 1.00 98.62 93 ALA A N 1
ATOM 677 C CA . ALA A 1 93 ? 14.657 -3.943 -25.838 1.00 98.62 93 ALA A CA 1
ATOM 678 C C . ALA A 1 93 ? 13.505 -3.429 -24.955 1.00 98.62 93 ALA A C 1
ATOM 680 O O . ALA A 1 93 ? 13.483 -3.703 -23.755 1.00 98.62 93 ALA A O 1
ATOM 681 N N . LYS A 1 94 ? 12.514 -2.738 -25.531 1.00 98.62 94 LYS A N 1
ATOM 682 C CA . LYS A 1 94 ? 11.324 -2.275 -24.797 1.00 98.62 94 LYS A CA 1
ATOM 683 C C . LYS A 1 94 ? 10.472 -3.430 -24.276 1.00 98.62 94 LYS A C 1
ATOM 685 O O . LYS A 1 94 ? 9.982 -3.338 -23.155 1.00 98.62 94 LYS A O 1
ATOM 690 N N . ALA A 1 95 ? 10.348 -4.513 -25.043 1.00 98.69 95 ALA A N 1
ATOM 691 C CA . ALA A 1 95 ? 9.639 -5.714 -24.611 1.00 98.69 95 ALA A CA 1
ATOM 692 C C . ALA A 1 95 ? 10.290 -6.341 -23.366 1.00 98.69 95 ALA A C 1
ATOM 694 O O . ALA A 1 95 ? 9.590 -6.699 -22.423 1.00 98.69 95 ALA A O 1
ATOM 695 N N . LYS A 1 96 ? 11.630 -6.384 -23.304 1.00 98.69 96 LYS A N 1
ATOM 696 C CA . LYS A 1 96 ? 12.355 -6.831 -22.099 1.00 98.69 96 LYS A CA 1
ATOM 697 C C . LYS A 1 96 ? 12.126 -5.914 -20.894 1.00 98.69 96 LYS A C 1
ATOM 699 O O . LYS A 1 96 ? 12.056 -6.393 -19.766 1.00 98.69 96 LYS A O 1
ATOM 704 N N . VAL A 1 97 ? 12.002 -4.601 -21.116 1.00 98.69 97 VAL A N 1
ATOM 705 C CA . VAL A 1 97 ? 11.631 -3.657 -20.046 1.00 98.69 97 VAL A CA 1
ATOM 706 C C . VAL A 1 97 ? 10.224 -3.963 -19.528 1.00 98.69 97 VAL A C 1
ATOM 708 O O . VAL A 1 97 ? 10.031 -4.009 -18.317 1.00 98.69 97 VAL A O 1
ATOM 711 N N . ASP A 1 98 ? 9.259 -4.213 -20.414 1.00 98.62 98 ASP A N 1
ATOM 712 C CA . ASP A 1 98 ? 7.888 -4.565 -20.020 1.00 98.62 98 ASP A CA 1
ATOM 713 C C . ASP A 1 98 ? 7.807 -5.882 -19.249 1.00 98.62 98 ASP A C 1
ATOM 715 O O . ASP A 1 98 ? 7.121 -5.959 -18.231 1.00 98.62 98 ASP A O 1
ATOM 719 N N . GLU A 1 99 ? 8.543 -6.901 -19.687 1.00 98.69 99 GLU A N 1
ATOM 720 C CA . GLU A 1 99 ? 8.648 -8.173 -18.973 1.00 98.69 99 GLU A CA 1
ATOM 721 C C . GLU A 1 99 ? 9.185 -7.968 -17.548 1.00 98.69 99 GLU A C 1
ATOM 723 O O . GLU A 1 99 ? 8.587 -8.442 -16.581 1.00 98.69 99 GLU A O 1
ATOM 728 N N . ALA A 1 100 ? 10.263 -7.192 -17.396 1.00 98.50 100 ALA A N 1
ATOM 729 C CA . ALA A 1 100 ? 10.830 -6.879 -16.088 1.00 98.50 100 ALA A CA 1
ATOM 730 C C . ALA A 1 100 ? 9.850 -6.101 -15.189 1.00 98.50 100 ALA A C 1
ATOM 732 O O . ALA A 1 100 ? 9.746 -6.400 -13.999 1.00 98.50 100 ALA A O 1
ATOM 733 N N . VAL A 1 101 ? 9.102 -5.140 -15.747 1.00 98.56 101 VAL A N 1
ATOM 734 C CA . VAL A 1 101 ? 8.060 -4.394 -15.019 1.00 98.56 101 VAL A CA 1
ATOM 735 C C . VAL A 1 101 ? 6.958 -5.324 -14.532 1.00 98.56 101 VAL A C 1
ATOM 737 O O . VAL A 1 101 ? 6.569 -5.246 -13.367 1.00 98.56 101 VAL A O 1
ATOM 740 N N . ASN A 1 102 ? 6.460 -6.203 -15.400 1.00 98.06 102 ASN A N 1
ATOM 741 C CA . ASN A 1 102 ? 5.393 -7.135 -15.051 1.00 98.06 102 ASN A CA 1
ATOM 742 C C . ASN A 1 102 ? 5.840 -8.103 -13.953 1.00 98.06 102 ASN A C 1
ATOM 744 O O . ASN A 1 102 ? 5.106 -8.300 -12.986 1.00 98.06 102 ASN A O 1
ATOM 748 N N . ASN A 1 103 ? 7.064 -8.628 -14.049 1.00 97.81 103 ASN A N 1
ATOM 749 C CA . ASN A 1 103 ? 7.641 -9.485 -13.015 1.00 97.81 103 ASN A CA 1
ATOM 750 C C . ASN A 1 103 ? 7.766 -8.745 -11.677 1.00 97.81 103 ASN A C 1
ATOM 752 O O . ASN A 1 103 ? 7.345 -9.266 -10.648 1.00 97.81 103 ASN A O 1
ATOM 756 N N . ALA A 1 104 ? 8.274 -7.509 -11.685 1.00 97.88 104 ALA A N 1
ATOM 757 C CA . ALA A 1 104 ? 8.417 -6.717 -10.466 1.00 97.88 104 ALA A CA 1
ATOM 758 C C . ALA A 1 104 ? 7.060 -6.390 -9.816 1.00 97.88 104 ALA A C 1
ATOM 760 O O . ALA A 1 104 ? 6.919 -6.507 -8.601 1.00 97.88 104 ALA A O 1
ATOM 761 N N . LYS A 1 105 ? 6.044 -6.030 -10.612 1.00 96.75 105 LYS A N 1
ATOM 762 C CA . LYS A 1 105 ? 4.679 -5.793 -10.117 1.00 96.75 105 LYS A CA 1
ATOM 763 C C . LYS A 1 105 ? 4.055 -7.056 -9.528 1.00 96.75 105 LYS A C 1
ATOM 765 O O . LYS A 1 105 ? 3.494 -6.990 -8.441 1.00 96.75 105 LYS A O 1
ATOM 770 N N . ALA A 1 106 ? 4.215 -8.199 -10.194 1.00 95.50 106 ALA A N 1
ATOM 771 C CA . ALA A 1 106 ? 3.731 -9.479 -9.687 1.00 95.50 106 ALA A CA 1
ATOM 772 C C . ALA A 1 106 ? 4.395 -9.855 -8.352 1.00 95.50 106 ALA A C 1
ATOM 774 O O . ALA A 1 106 ? 3.717 -10.335 -7.450 1.00 95.50 106 ALA A O 1
ATOM 775 N N . SER A 1 107 ? 5.698 -9.595 -8.196 1.00 95.31 107 SER A N 1
ATOM 776 C CA . SER A 1 107 ? 6.396 -9.789 -6.919 1.00 95.31 107 SER A CA 1
ATOM 777 C C . SER A 1 107 ? 5.940 -8.821 -5.828 1.00 95.31 107 SER A C 1
ATOM 779 O O . SER A 1 107 ? 5.943 -9.195 -4.663 1.00 95.31 107 SER A O 1
ATOM 781 N N . ILE A 1 108 ? 5.545 -7.593 -6.180 1.00 95.12 108 ILE A N 1
ATOM 782 C CA . ILE A 1 108 ? 4.967 -6.641 -5.221 1.00 95.12 108 ILE A CA 1
ATOM 783 C C . ILE A 1 108 ? 3.592 -7.111 -4.751 1.00 95.12 108 ILE A C 1
ATOM 785 O O . ILE A 1 108 ? 3.253 -6.890 -3.595 1.00 95.12 108 ILE A O 1
ATOM 789 N N . ASP A 1 109 ? 2.796 -7.737 -5.614 1.00 88.19 109 ASP A N 1
ATOM 790 C CA . ASP A 1 109 ? 1.444 -8.187 -5.271 1.00 88.19 109 ASP A CA 1
ATOM 791 C C . ASP A 1 109 ? 1.412 -9.467 -4.415 1.00 88.19 109 ASP A C 1
ATOM 793 O O . ASP A 1 109 ? 0.401 -9.704 -3.751 1.00 88.19 109 ASP A O 1
ATOM 797 N N . GLN A 1 110 ? 2.506 -10.241 -4.376 1.00 77.75 110 GLN A N 1
ATOM 798 C CA . GLN A 1 110 ? 2.689 -11.370 -3.446 1.00 77.75 110 GLN A CA 1
ATOM 799 C C . GLN A 1 110 ? 2.765 -10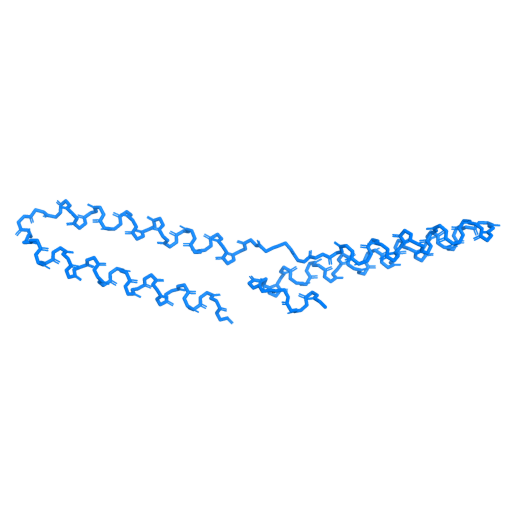.916 -1.980 1.00 77.75 110 GLN A C 1
ATOM 801 O O . GLN A 1 110 ? 2.350 -11.727 -1.126 1.00 77.75 110 GLN A O 1
#

Sequence (110 aa):
EIDQTPNATDEEKAAAKAKVDEAVTTAKNAIDQATNNAGVDTAKTNGVDSINNVQPTVVKKEEAKTAIENAARAKKAEIDQTPNATDEEKVAAKAKVDEAVNNAKASIDQ

Radius of gyration: 24.66 Å; chains: 1; bounding box: 51×20×70 Å